Protein AF-A0AAV5AZR7-F1 (afdb_monomer)

pLDDT: mean 84.51, std 13.89, range [39.22, 94.69]

Mean predicted aligned error: 6.8 Å

Structure (mmCIF, N/CA/C/O backbone):
data_AF-A0AAV5AZR7-F1
#
_entry.id   AF-A0AAV5AZR7-F1
#
loop_
_atom_site.group_PDB
_atom_site.id
_atom_site.type_symbol
_atom_site.label_atom_id
_atom_site.label_alt_id
_atom_site.label_comp_id
_atom_site.label_asym_id
_atom_site.label_entity_id
_atom_site.label_seq_id
_atom_site.pdbx_PDB_ins_code
_atom_site.Cartn_x
_atom_site.Cartn_y
_atom_site.Cartn_z
_atom_site.occupancy
_atom_site.B_iso_or_equiv
_atom_site.auth_seq_id
_atom_site.auth_comp_id
_atom_site.auth_asym_id
_atom_site.auth_atom_id
_atom_site.pdbx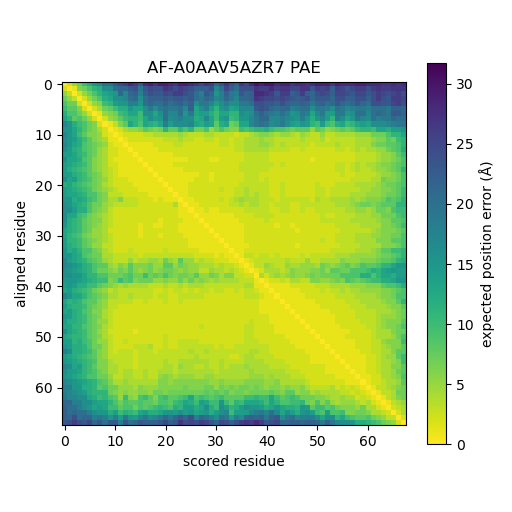_PDB_model_num
ATOM 1 N N . MET A 1 1 ? 14.771 -29.709 6.765 1.00 39.22 1 MET A N 1
ATOM 2 C CA . MET A 1 1 ? 14.307 -28.332 6.467 1.00 39.22 1 MET A CA 1
ATOM 3 C C . MET A 1 1 ? 13.113 -28.006 7.353 1.00 39.22 1 MET A C 1
ATOM 5 O O . MET A 1 1 ? 12.011 -28.459 7.069 1.00 39.22 1 MET A O 1
ATOM 9 N N . CYS A 1 2 ? 13.315 -27.256 8.437 1.00 46.75 2 CYS A N 1
ATOM 10 C CA . CYS A 1 2 ? 12.203 -26.754 9.242 1.00 46.75 2 CYS A CA 1
ATOM 11 C C . CYS A 1 2 ? 11.445 -25.699 8.426 1.00 46.75 2 CYS A C 1
ATOM 13 O O . CYS A 1 2 ? 11.937 -24.589 8.231 1.00 46.75 2 CYS A O 1
ATOM 15 N N . LYS A 1 3 ? 10.260 -26.052 7.916 1.00 58.16 3 LYS A N 1
ATOM 16 C CA . LYS A 1 3 ? 9.288 -25.100 7.362 1.00 58.16 3 LYS A CA 1
ATOM 17 C C . LYS A 1 3 ? 8.721 -24.297 8.534 1.00 58.16 3 LYS A C 1
ATOM 19 O O . LYS A 1 3 ? 7.626 -24.558 9.019 1.00 58.16 3 LYS A O 1
ATOM 24 N N . SER A 1 4 ? 9.490 -23.337 9.039 1.00 58.06 4 SER A N 1
ATOM 25 C CA . SER A 1 4 ? 8.940 -22.287 9.884 1.00 58.06 4 SER A CA 1
ATOM 26 C C . SER A 1 4 ? 7.890 -21.569 9.040 1.00 58.06 4 SER A C 1
ATOM 28 O O . SER A 1 4 ? 8.216 -20.959 8.022 1.00 58.06 4 SER A O 1
ATOM 30 N N . ASN A 1 5 ? 6.615 -21.739 9.401 1.00 56.25 5 ASN A N 1
ATOM 31 C CA . ASN A 1 5 ? 5.479 -21.068 8.779 1.00 56.25 5 ASN A CA 1
ATOM 32 C C . ASN A 1 5 ? 5.741 -19.559 8.806 1.00 56.25 5 ASN A C 1
ATOM 34 O O . ASN A 1 5 ? 5.471 -18.885 9.801 1.00 56.25 5 ASN A O 1
ATOM 38 N N . LYS A 1 6 ? 6.326 -19.022 7.729 1.00 60.94 6 LYS A N 1
ATOM 39 C CA . LYS A 1 6 ? 6.567 -17.590 7.581 1.00 60.94 6 LYS A CA 1
ATOM 40 C C . LYS A 1 6 ? 5.192 -16.955 7.465 1.00 60.94 6 LYS A C 1
ATOM 42 O O . LYS A 1 6 ? 4.593 -16.974 6.396 1.00 60.94 6 LYS A O 1
ATOM 47 N N . LYS A 1 7 ? 4.658 -16.445 8.578 1.00 58.34 7 LYS A N 1
ATOM 48 C CA . LYS A 1 7 ? 3.408 -15.682 8.579 1.00 58.34 7 LYS A CA 1
ATOM 49 C C . LYS A 1 7 ? 3.564 -14.551 7.561 1.00 58.34 7 LYS A C 1
ATOM 51 O O . LYS A 1 7 ? 4.282 -13.585 7.798 1.00 58.34 7 LYS A O 1
ATOM 56 N N . HIS A 1 8 ? 2.884 -14.672 6.423 1.00 57.16 8 HIS A N 1
ATOM 57 C CA . HIS A 1 8 ? 2.880 -13.695 5.330 1.00 57.16 8 HIS A CA 1
ATOM 58 C C . HIS A 1 8 ? 2.065 -12.425 5.670 1.00 57.16 8 HIS A C 1
ATOM 60 O O . HIS A 1 8 ? 1.623 -11.710 4.774 1.00 57.16 8 HIS A O 1
ATOM 66 N N . ASN A 1 9 ? 1.899 -12.111 6.961 1.00 62.22 9 ASN A N 1
ATOM 67 C CA . ASN A 1 9 ? 1.073 -11.014 7.477 1.00 62.22 9 ASN A CA 1
ATOM 68 C C . ASN A 1 9 ? 1.877 -9.725 7.715 1.00 62.22 9 ASN A C 1
ATOM 70 O O . ASN A 1 9 ? 1.522 -8.925 8.571 1.00 62.22 9 ASN A O 1
ATOM 74 N N . LYS A 1 10 ? 2.975 -9.505 6.980 1.00 78.19 10 LYS A N 1
ATOM 75 C CA . LYS A 1 10 ? 3.791 -8.288 7.145 1.00 78.19 10 LYS A CA 1
ATOM 76 C C . LYS A 1 10 ? 3.047 -7.012 6.718 1.00 78.19 10 LYS A C 1
ATOM 78 O O . LYS A 1 10 ? 3.369 -5.931 7.195 1.00 78.19 10 LYS A O 1
ATOM 83 N N . TYR A 1 11 ? 2.071 -7.135 5.820 1.00 86.88 11 TYR A N 1
ATOM 84 C CA . TYR A 1 11 ? 1.374 -6.001 5.215 1.00 86.88 11 TYR A CA 1
ATOM 85 C C . TYR A 1 11 ? -0.137 -6.100 5.425 1.00 86.88 11 TYR A C 1
ATOM 87 O O . TYR A 1 11 ? -0.693 -7.199 5.471 1.00 86.88 11 TYR A O 1
ATOM 95 N N . ASN A 1 12 ? -0.790 -4.942 5.524 1.00 89.62 12 ASN A N 1
ATOM 96 C CA . ASN A 1 12 ? -2.232 -4.811 5.677 1.00 89.62 12 ASN A CA 1
ATOM 97 C C . ASN A 1 12 ? -2.922 -5.336 4.401 1.00 89.62 12 ASN A C 1
ATOM 99 O O . ASN A 1 12 ? -2.815 -4.739 3.330 1.00 89.62 12 ASN A O 1
ATOM 103 N N . ALA A 1 13 ? -3.581 -6.494 4.512 1.00 89.25 13 ALA A N 1
ATOM 104 C CA . ALA A 1 13 ? -4.194 -7.190 3.383 1.00 89.25 13 ALA A CA 1
ATOM 105 C C . ALA A 1 13 ? -5.250 -6.354 2.630 1.00 89.25 13 ALA A C 1
ATOM 107 O O . ALA A 1 13 ? -5.154 -6.301 1.401 1.00 89.25 13 ALA A O 1
ATOM 108 N N . PRO A 1 14 ? -6.210 -5.671 3.295 1.00 90.31 14 PRO A N 1
ATOM 109 C CA . PRO A 1 14 ? -7.171 -4.842 2.573 1.00 90.31 14 PRO A CA 1
ATOM 110 C C . PRO A 1 14 ? -6.506 -3.678 1.829 1.00 90.31 14 PRO A C 1
ATOM 112 O O . PRO A 1 14 ? -6.853 -3.439 0.674 1.00 90.31 14 PRO A O 1
ATOM 115 N N . ALA A 1 15 ? -5.497 -3.025 2.419 1.00 91.94 15 ALA A N 1
ATOM 116 C CA . ALA A 1 15 ? -4.747 -1.969 1.733 1.00 91.94 15 ALA A CA 1
ATOM 117 C C . ALA A 1 15 ? -4.003 -2.499 0.491 1.00 91.94 15 ALA A C 1
ATOM 119 O O . ALA A 1 15 ? -4.063 -1.898 -0.580 1.00 91.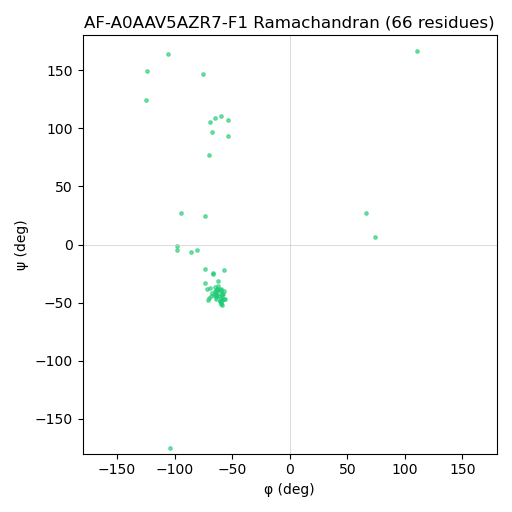94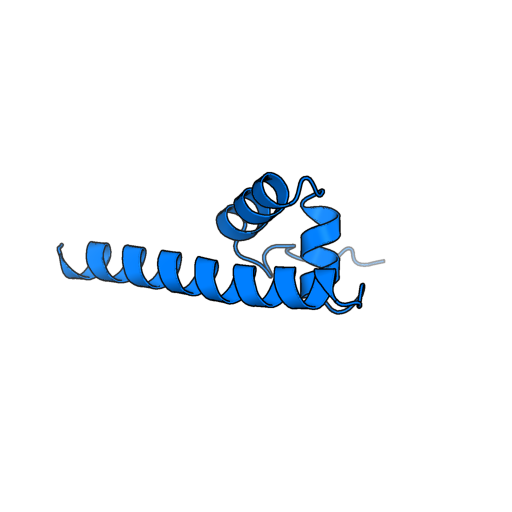 15 ALA A O 1
ATOM 120 N N . VAL A 1 16 ? -3.348 -3.663 0.595 1.00 93.12 16 VAL A N 1
ATOM 121 C CA . VAL A 1 16 ? -2.659 -4.294 -0.548 1.00 93.12 16 VAL A CA 1
ATOM 122 C C . VAL A 1 16 ? -3.635 -4.628 -1.677 1.00 93.12 16 VAL A C 1
ATOM 124 O O . VAL A 1 16 ? -3.321 -4.374 -2.839 1.00 93.12 16 VAL A O 1
ATOM 127 N N . ASN A 1 17 ? -4.802 -5.190 -1.356 1.00 92.81 17 ASN A N 1
ATOM 128 C CA 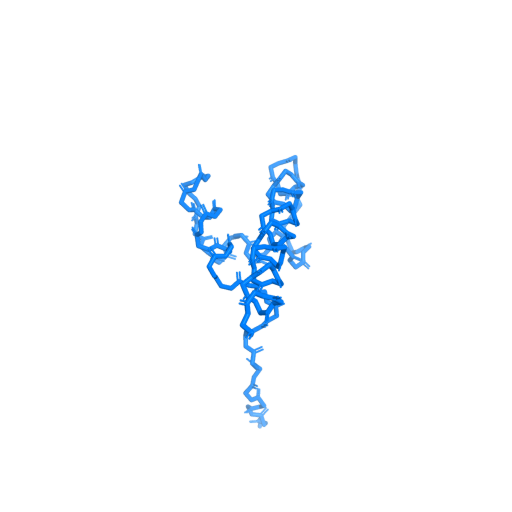. ASN A 1 17 ? -5.796 -5.569 -2.361 1.00 92.81 17 ASN A CA 1
ATOM 129 C C . ASN A 1 17 ? -6.398 -4.341 -3.056 1.00 92.81 17 ASN A C 1
ATOM 131 O O . ASN A 1 17 ? -6.501 -4.324 -4.279 1.00 92.81 17 ASN A O 1
ATOM 135 N N . LYS A 1 18 ? -6.707 -3.278 -2.307 1.00 93.38 18 LYS A N 1
ATOM 136 C CA . LYS A 1 18 ? -7.226 -2.032 -2.889 1.00 93.38 18 LYS A CA 1
ATOM 137 C C . LYS A 1 18 ? -6.229 -1.355 -3.823 1.00 93.38 18 LYS A C 1
ATOM 139 O O . LYS A 1 18 ? -6.611 -0.842 -4.870 1.00 93.38 18 LYS A O 1
ATOM 144 N N . ILE A 1 19 ? -4.946 -1.385 -3.481 1.00 94.31 19 ILE A N 1
ATOM 145 C CA . ILE A 1 19 ? -3.895 -0.832 -4.342 1.00 94.31 19 ILE A CA 1
ATOM 146 C C . ILE A 1 19 ? -3.661 -1.708 -5.569 1.00 94.31 19 ILE A C 1
ATOM 148 O O . ILE A 1 19 ? -3.463 -1.187 -6.664 1.00 94.31 19 ILE A O 1
ATOM 152 N N . ALA A 1 20 ? -3.729 -3.029 -5.409 1.00 94.69 20 ALA A N 1
ATOM 153 C CA . ALA A 1 20 ? -3.687 -3.963 -6.526 1.00 94.69 20 ALA A CA 1
ATOM 154 C C . ALA A 1 20 ? -4.809 -3.666 -7.541 1.00 94.69 20 ALA A C 1
ATOM 156 O O . ALA A 1 20 ? -4.524 -3.532 -8.729 1.00 94.69 20 ALA A O 1
ATOM 157 N N . GLU A 1 21 ? -6.042 -3.458 -7.065 1.00 94.38 21 GLU A N 1
ATOM 158 C CA . GLU A 1 21 ? -7.186 -3.028 -7.885 1.00 94.38 21 GLU A CA 1
ATOM 159 C C . GLU A 1 21 ? -6.935 -1.670 -8.561 1.00 94.38 21 GLU A C 1
ATOM 161 O O . GLU A 1 21 ? -7.104 -1.553 -9.772 1.00 94.38 21 GLU A O 1
ATOM 166 N N . LYS A 1 22 ? -6.479 -0.658 -7.806 1.00 93.00 22 LYS A N 1
ATOM 167 C CA . LYS A 1 22 ? -6.258 0.712 -8.308 1.00 93.00 22 LYS A CA 1
ATOM 168 C C . LYS A 1 22 ? -5.267 0.773 -9.471 1.00 93.00 22 LYS A C 1
ATOM 170 O O . LYS A 1 22 ? -5.481 1.519 -10.421 1.00 93.00 22 LYS A O 1
ATOM 175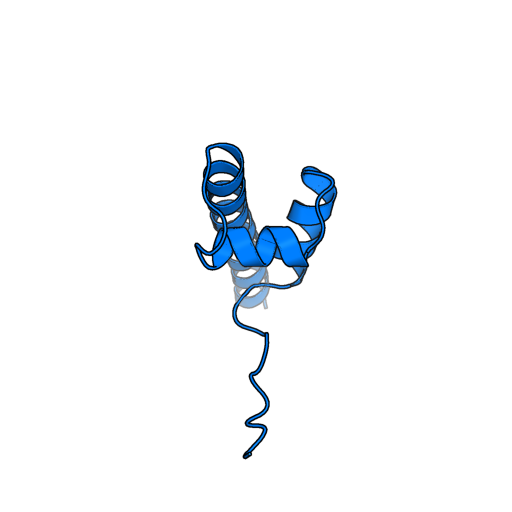 N N . TYR A 1 23 ? -4.173 0.022 -9.380 1.00 92.50 23 TYR A N 1
ATOM 176 C CA . TYR A 1 23 ? -3.104 0.042 -10.381 1.00 92.50 23 TYR A CA 1
ATOM 177 C C . TYR A 1 23 ? -3.186 -1.102 -11.401 1.00 92.50 23 TYR A C 1
ATOM 179 O O . TYR A 1 23 ? -2.337 -1.181 -12.287 1.00 92.50 23 TYR A O 1
ATOM 187 N N . GLY A 1 24 ? -4.166 -2.003 -11.279 1.00 93.94 24 GLY A N 1
ATOM 188 C CA . GLY A 1 24 ? -4.293 -3.169 -12.158 1.00 93.94 24 GLY A CA 1
ATOM 189 C C . GLY A 1 24 ? -3.157 -4.187 -12.001 1.00 93.94 24 GLY A C 1
ATOM 190 O O . GLY A 1 24 ? -2.827 -4.909 -12.941 1.00 93.94 24 GLY A O 1
ATOM 191 N N . TYR A 1 25 ? -2.529 -4.249 -10.824 1.00 93.94 25 TYR A N 1
ATOM 192 C CA . TYR A 1 25 ? -1.433 -5.175 -10.539 1.00 93.94 25 TYR A CA 1
ATOM 193 C C . TYR A 1 25 ? -1.872 -6.326 -9.642 1.00 93.94 25 TYR A C 1
ATOM 195 O O . TYR A 1 25 ? -2.875 -6.273 -8.943 1.00 93.94 25 TYR A O 1
ATOM 203 N N . THR A 1 26 ? -1.062 -7.382 -9.591 1.00 94.56 26 THR A N 1
ATOM 204 C CA . THR A 1 26 ? -1.293 -8.471 -8.638 1.00 94.56 26 THR A CA 1
ATOM 205 C C . THR A 1 26 ? -0.882 -8.058 -7.224 1.00 94.56 26 THR A C 1
ATOM 207 O O . THR A 1 26 ? 0.144 -7.404 -7.023 1.00 94.56 26 THR A O 1
ATOM 210 N N . ALA A 1 27 ? -1.588 -8.556 -6.206 1.00 92.75 27 ALA A N 1
ATOM 211 C CA . ALA A 1 27 ? -1.195 -8.374 -4.803 1.00 92.75 27 ALA A CA 1
ATOM 212 C C . ALA A 1 27 ? 0.228 -8.897 -4.497 1.00 92.75 27 ALA A C 1
ATOM 214 O O . ALA A 1 27 ? 0.855 -8.491 -3.517 1.00 92.75 27 ALA A O 1
ATOM 215 N N . ARG A 1 28 ? 0.755 -9.818 -5.318 1.00 92.56 28 ARG A N 1
ATOM 216 C CA . ARG A 1 28 ? 2.151 -10.276 -5.249 1.00 92.56 28 ARG A CA 1
ATOM 217 C C . ARG A 1 28 ? 3.121 -9.184 -5.698 1.00 92.56 28 ARG A C 1
ATOM 219 O O . ARG A 1 28 ? 4.117 -8.965 -5.017 1.00 92.56 28 ARG A O 1
ATOM 226 N N . TYR A 1 29 ? 2.834 -8.517 -6.816 1.00 92.94 29 TYR A N 1
ATOM 227 C CA . TYR A 1 29 ? 3.645 -7.408 -7.318 1.00 92.94 29 TYR A CA 1
ATOM 228 C C . TYR A 1 29 ? 3.694 -6.264 -6.302 1.00 92.94 29 TYR A C 1
ATOM 230 O O . TYR A 1 29 ? 4.782 -5.851 -5.914 1.00 92.94 29 TYR A O 1
ATOM 238 N N . ILE A 1 30 ? 2.536 -5.858 -5.769 1.00 93.62 30 ILE A N 1
ATOM 239 C CA . ILE A 1 30 ? 2.454 -4.814 -4.736 1.00 93.62 30 ILE A CA 1
ATOM 240 C C . ILE A 1 30 ? 3.320 -5.174 -3.523 1.00 93.62 30 ILE A C 1
ATOM 242 O O . ILE A 1 30 ? 4.137 -4.374 -3.079 1.00 93.62 30 ILE A O 1
ATOM 246 N N . ARG A 1 31 ? 3.231 -6.414 -3.028 1.00 92.44 31 ARG A N 1
ATOM 247 C CA . ARG A 1 31 ? 4.071 -6.880 -1.911 1.00 92.44 31 ARG A CA 1
ATOM 248 C C . ARG A 1 31 ? 5.568 -6.867 -2.217 1.00 92.44 31 ARG A C 1
ATOM 250 O O . ARG A 1 31 ? 6.348 -6.644 -1.299 1.00 92.44 31 ARG A O 1
ATOM 257 N N . GLN A 1 32 ? 5.969 -7.088 -3.466 1.00 92.06 32 GLN A N 1
ATOM 258 C CA . GLN A 1 32 ? 7.372 -6.990 -3.878 1.00 92.06 32 GLN A CA 1
ATOM 259 C C . GLN A 1 32 ? 7.865 -5.542 -3.969 1.00 92.06 32 GLN A C 1
ATOM 261 O O . GLN A 1 32 ? 9.028 -5.287 -3.660 1.00 92.06 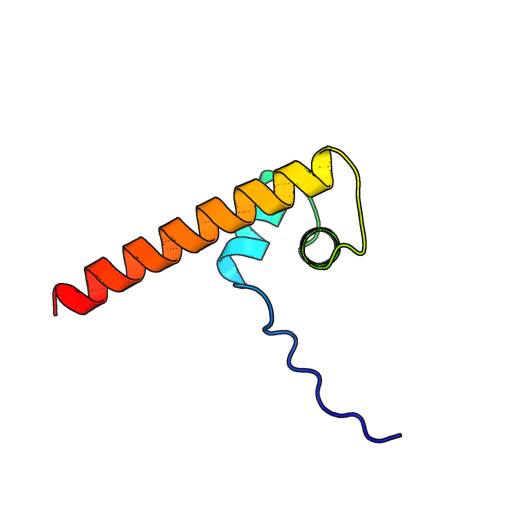32 GLN A O 1
ATOM 266 N N . CYS A 1 33 ? 6.998 -4.599 -4.348 1.00 93.25 33 CYS A N 1
ATOM 267 C CA . CYS A 1 33 ? 7.293 -3.168 -4.245 1.00 93.25 33 CYS A CA 1
ATOM 268 C C . CYS A 1 33 ? 7.473 -2.770 -2.772 1.00 93.25 33 CYS A C 1
ATOM 270 O O . CYS A 1 33 ? 8.479 -2.171 -2.409 1.00 93.25 33 CYS A O 1
ATOM 272 N N . LEU A 1 34 ? 6.564 -3.212 -1.895 1.00 91.38 34 LEU A N 1
ATOM 273 C CA . LEU A 1 34 ? 6.630 -2.947 -0.452 1.00 91.38 34 LEU A CA 1
ATOM 274 C C . LEU A 1 34 ? 7.808 -3.629 0.258 1.00 91.38 34 LEU A C 1
ATOM 276 O O . LEU A 1 34 ? 8.211 -3.195 1.338 1.00 91.38 34 LEU A O 1
ATOM 280 N N . SER A 1 35 ? 8.337 -4.727 -0.285 1.00 90.31 35 SER A N 1
ATOM 281 C CA . SER A 1 35 ? 9.529 -5.390 0.254 1.00 90.31 35 SER A CA 1
ATOM 282 C C . SER A 1 35 ? 10.837 -4.792 -0.258 1.00 90.31 35 SER A C 1
ATOM 284 O O . SER A 1 35 ? 11.892 -5.223 0.198 1.00 90.31 35 SER A O 1
ATOM 286 N N . GLY A 1 36 ? 10.786 -3.853 -1.210 1.00 87.44 36 GLY A N 1
ATOM 287 C CA . GLY A 1 36 ? 11.965 -3.315 -1.892 1.00 87.44 36 GLY A CA 1
ATOM 288 C C . GLY A 1 36 ? 12.583 -4.275 -2.914 1.00 87.44 36 GLY A C 1
ATOM 289 O O . GLY A 1 36 ? 13.632 -3.985 -3.476 1.00 87.44 36 GLY A O 1
ATOM 290 N N . SER A 1 37 ? 11.944 -5.41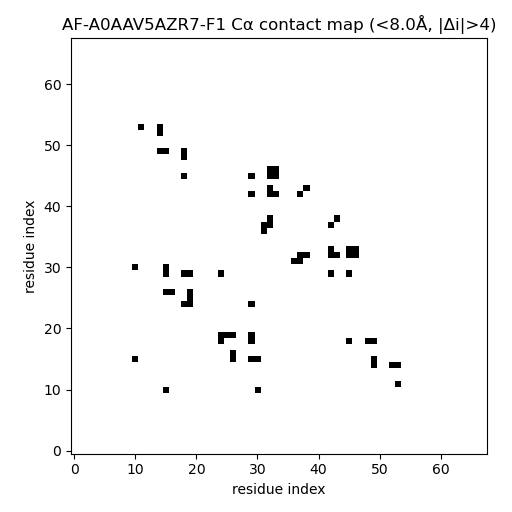9 -3.190 1.00 87.50 37 SER A N 1
ATOM 291 C CA . SER A 1 37 ? 12.424 -6.378 -4.196 1.00 87.50 37 SER A CA 1
ATOM 292 C C . SER A 1 37 ? 12.201 -5.887 -5.628 1.00 87.50 37 SER A C 1
ATOM 294 O O . SER A 1 37 ? 12.849 -6.379 -6.548 1.00 87.50 37 SER A O 1
ATOM 296 N N . ARG A 1 38 ? 11.270 -4.947 -5.831 1.00 83.75 38 ARG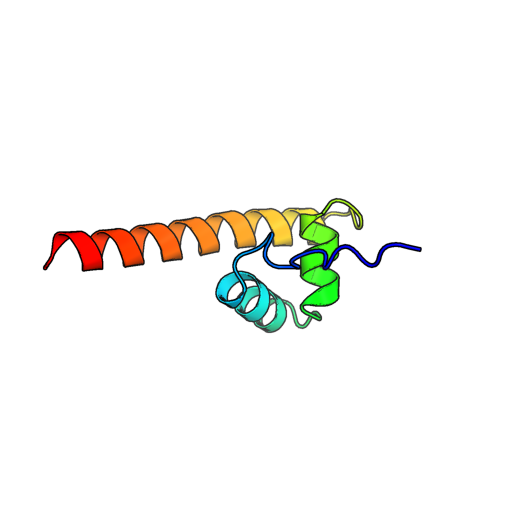 A N 1
ATOM 297 C CA . ARG A 1 38 ? 11.046 -4.259 -7.106 1.00 83.75 38 ARG A CA 1
ATOM 298 C C . ARG A 1 38 ? 11.123 -2.752 -6.902 1.00 83.75 38 ARG A C 1
ATOM 300 O O . ARG A 1 38 ? 10.394 -2.215 -6.075 1.00 83.75 38 ARG A O 1
ATOM 307 N N . GLY A 1 39 ? 12.005 -2.107 -7.663 1.00 85.75 39 GLY A N 1
ATOM 308 C CA . GLY A 1 39 ? 12.187 -0.656 -7.688 1.00 85.75 39 GLY A CA 1
ATOM 309 C C . GLY A 1 39 ? 11.575 0.001 -8.927 1.00 85.75 39 GLY A C 1
ATOM 310 O O . GLY A 1 39 ? 10.926 -0.654 -9.743 1.00 85.75 39 GLY A O 1
ATOM 311 N N . GLY A 1 40 ? 11.799 1.309 -9.061 1.00 90.00 40 GLY A N 1
ATOM 312 C CA . GLY A 1 40 ? 11.309 2.137 -10.166 1.00 90.00 40 GLY A CA 1
ATOM 313 C C . GLY A 1 40 ? 10.221 3.125 -9.744 1.00 90.00 40 GLY A C 1
ATOM 314 O O . GLY A 1 40 ? 9.645 3.014 -8.663 1.00 90.00 40 GLY A O 1
ATOM 315 N N . VAL A 1 41 ? 9.921 4.088 -10.620 1.00 91.06 41 VAL A N 1
ATOM 316 C CA . VAL A 1 41 ? 9.004 5.210 -10.330 1.00 91.06 41 VAL A CA 1
ATOM 317 C C . VAL A 1 41 ? 7.617 4.721 -9.897 1.00 91.06 41 VAL A C 1
ATOM 319 O O . VAL A 1 41 ? 7.038 5.241 -8.948 1.00 91.06 41 VAL A O 1
ATOM 322 N N . MET A 1 42 ? 7.104 3.667 -10.541 1.00 90.12 42 MET A N 1
ATOM 323 C CA . MET A 1 42 ? 5.816 3.077 -10.167 1.00 90.12 42 MET A CA 1
ATOM 324 C C . MET A 1 42 ? 5.851 2.364 -8.818 1.00 90.12 42 MET A C 1
ATOM 326 O O . MET A 1 42 ? 4.882 2.446 -8.072 1.00 90.12 42 MET A O 1
ATOM 330 N N . ALA A 1 43 ? 6.951 1.686 -8.484 1.00 91.88 43 ALA A N 1
ATOM 331 C CA . ALA A 1 43 ? 7.080 1.019 -7.194 1.00 91.88 43 ALA A CA 1
ATOM 332 C C . ALA A 1 43 ? 7.095 2.037 -6.045 1.00 91.88 43 ALA A C 1
ATOM 334 O O . ALA A 1 43 ? 6.431 1.810 -5.039 1.00 91.88 43 ALA A O 1
ATOM 335 N N . VAL A 1 44 ? 7.781 3.173 -6.229 1.00 93.12 44 VAL A N 1
ATOM 336 C CA . VAL A 1 44 ? 7.805 4.283 -5.259 1.00 93.12 44 VAL A CA 1
ATOM 337 C C . VAL A 1 44 ? 6.393 4.817 -5.013 1.00 93.12 44 VAL A C 1
ATOM 339 O O . VAL A 1 44 ? 5.942 4.816 -3.871 1.00 93.12 44 VAL A O 1
ATOM 342 N N . ARG A 1 45 ? 5.651 5.142 -6.081 1.00 93.88 45 ARG A N 1
ATOM 343 C CA . ARG A 1 45 ? 4.254 5.607 -5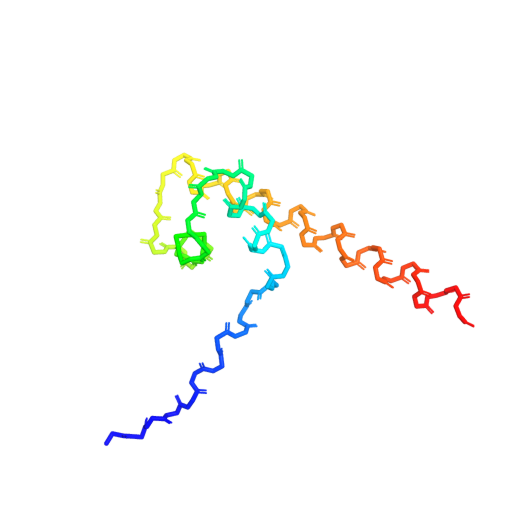.971 1.00 93.88 45 ARG A CA 1
ATOM 344 C C . ARG A 1 45 ? 3.349 4.596 -5.266 1.00 93.88 45 ARG A C 1
ATOM 346 O O . ARG A 1 45 ? 2.556 4.968 -4.413 1.00 93.88 45 ARG A O 1
ATOM 353 N N . VAL A 1 46 ? 3.490 3.307 -5.585 1.00 94.56 46 VAL A N 1
ATOM 354 C CA . VAL A 1 46 ? 2.732 2.225 -4.930 1.00 94.56 46 VAL A CA 1
ATOM 355 C C . VAL A 1 46 ? 3.010 2.172 -3.426 1.00 94.56 46 VAL A C 1
ATOM 357 O O . VAL A 1 46 ? 2.091 1.925 -2.644 1.00 94.56 46 VAL A O 1
ATOM 360 N N . VAL A 1 47 ? 4.263 2.379 -3.009 1.00 93.88 47 VAL A N 1
ATOM 361 C CA . VAL A 1 47 ? 4.633 2.390 -1.587 1.00 93.88 47 VAL A CA 1
ATOM 362 C C . VAL A 1 47 ? 4.046 3.610 -0.878 1.00 93.88 47 VAL A C 1
ATOM 364 O O . VAL A 1 47 ? 3.481 3.454 0.205 1.00 93.88 47 VAL A O 1
ATOM 367 N N . GLU A 1 48 ? 4.129 4.794 -1.484 1.00 94.38 48 GLU A N 1
ATOM 368 C CA . GLU A 1 48 ? 3.552 6.031 -0.939 1.00 94.38 48 GLU A CA 1
ATOM 369 C C . GLU A 1 48 ? 2.034 5.909 -0.750 1.00 94.38 48 GLU A C 1
ATOM 371 O O . GLU A 1 48 ? 1.526 6.110 0.357 1.00 94.38 48 GLU A O 1
ATOM 376 N N . ASP A 1 49 ? 1.324 5.464 -1.788 1.00 93.94 49 ASP A N 1
ATOM 377 C CA . ASP A 1 49 ? -0.123 5.237 -1.744 1.00 93.94 49 ASP A CA 1
ATOM 378 C C . ASP A 1 49 ? -0.511 4.196 -0.683 1.00 93.94 49 ASP A C 1
ATOM 380 O O . ASP A 1 49 ? -1.518 4.351 0.013 1.00 93.94 49 ASP A O 1
ATOM 384 N N . TYR A 1 50 ? 0.295 3.142 -0.515 1.00 94.50 50 TYR A N 1
ATOM 385 C CA . TYR A 1 50 ? 0.076 2.136 0.527 1.00 94.50 50 TYR A CA 1
ATOM 386 C C . TYR A 1 50 ? 0.199 2.709 1.928 1.00 94.50 50 TYR A C 1
ATOM 388 O O . TYR A 1 50 ? -0.628 2.394 2.786 1.00 94.50 50 TYR A O 1
ATOM 396 N N . ILE A 1 51 ? 1.201 3.549 2.170 1.00 93.31 51 ILE A N 1
ATOM 397 C CA . ILE A 1 51 ? 1.391 4.182 3.475 1.00 93.31 51 ILE A CA 1
ATOM 398 C C . ILE A 1 51 ? 0.209 5.103 3.788 1.00 93.31 51 ILE A C 1
ATOM 400 O O . ILE A 1 51 ? -0.337 5.030 4.890 1.00 93.31 51 ILE A O 1
ATOM 404 N N . LEU A 1 52 ? -0.231 5.913 2.820 1.00 93.94 52 LEU A N 1
ATOM 405 C CA . LEU A 1 52 ? -1.394 6.789 2.980 1.00 93.94 52 LEU A CA 1
ATOM 406 C C . LEU A 1 52 ? -2.658 5.990 3.312 1.00 93.94 52 LEU A C 1
ATOM 408 O O . LEU A 1 52 ? -3.293 6.239 4.337 1.00 93.94 52 LEU A O 1
ATOM 412 N N . MET A 1 53 ? -2.963 4.967 2.514 1.00 91.75 53 MET A N 1
ATOM 413 C CA . MET A 1 53 ? -4.157 4.141 2.701 1.00 91.75 53 MET A CA 1
ATOM 414 C C . MET A 1 53 ? -4.129 3.372 4.027 1.00 91.75 53 MET A C 1
ATOM 416 O O . MET A 1 53 ? -5.141 3.285 4.723 1.00 91.75 53 MET A O 1
ATOM 420 N N . LYS A 1 54 ? -2.964 2.843 4.419 1.00 92.62 54 LYS A N 1
ATOM 421 C CA . LYS A 1 54 ? -2.780 2.194 5.722 1.00 92.62 54 LYS A CA 1
ATOM 422 C C . LYS A 1 54 ? -3.106 3.167 6.862 1.00 92.62 54 LYS A C 1
ATOM 424 O O . LYS A 1 54 ? -3.867 2.810 7.759 1.00 92.62 54 LYS A O 1
ATOM 429 N N . ASN A 1 55 ? -2.568 4.384 6.806 1.00 91.38 55 ASN A N 1
ATOM 430 C CA . ASN A 1 55 ? -2.786 5.397 7.836 1.00 91.38 55 ASN A CA 1
ATOM 431 C C . ASN A 1 55 ? -4.256 5.836 7.910 1.00 91.38 55 ASN A C 1
ATOM 433 O O . ASN A 1 55 ? -4.769 6.096 8.997 1.00 91.38 55 ASN A O 1
ATOM 437 N N . GLU A 1 56 ? -4.952 5.925 6.776 1.00 90.38 56 GLU A N 1
ATOM 438 C CA . GLU A 1 56 ? -6.386 6.233 6.740 1.00 90.38 56 GLU A CA 1
ATOM 439 C C . GLU A 1 56 ? -7.230 5.129 7.375 1.00 90.38 56 GLU A C 1
ATOM 441 O O . GLU A 1 56 ? -8.116 5.427 8.181 1.00 90.38 56 GLU A O 1
ATOM 446 N N . ILE A 1 57 ? -6.919 3.865 7.073 1.00 88.50 57 ILE A N 1
ATOM 447 C CA . ILE A 1 57 ? -7.575 2.710 7.695 1.00 88.50 57 ILE A CA 1
ATOM 448 C C . ILE A 1 57 ? -7.349 2.736 9.208 1.00 88.50 57 ILE A C 1
ATOM 450 O O . ILE A 1 57 ? -8.310 2.637 9.968 1.00 88.50 57 ILE A O 1
ATOM 454 N N . GLU A 1 58 ? -6.110 2.936 9.659 1.00 87.88 58 GLU A N 1
ATOM 455 C CA . GLU A 1 58 ? -5.787 3.016 11.088 1.00 87.88 58 GLU A CA 1
ATOM 456 C C . GLU A 1 58 ? -6.549 4.168 11.767 1.00 87.88 58 GLU A C 1
ATOM 458 O O . GLU A 1 58 ? -7.219 3.956 12.782 1.00 87.88 58 GLU A O 1
ATOM 463 N N . LYS A 1 59 ? -6.570 5.364 11.167 1.00 89.38 59 LYS A N 1
ATOM 464 C CA . LYS A 1 59 ? -7.356 6.506 11.672 1.00 89.38 59 LYS A CA 1
ATOM 465 C C . LYS A 1 59 ? -8.852 6.198 11.759 1.00 89.38 59 LYS A C 1
ATOM 467 O O . LYS A 1 59 ? -9.487 6.568 12.747 1.00 89.38 59 LYS A O 1
ATOM 472 N N . ALA A 1 60 ? -9.424 5.546 10.749 1.00 87.88 60 ALA A N 1
ATOM 473 C CA . ALA A 1 60 ? -10.832 5.159 10.756 1.00 87.88 60 ALA A CA 1
ATOM 474 C C . ALA A 1 60 ? -11.125 4.151 11.878 1.00 87.88 60 ALA A C 1
ATOM 476 O O . ALA A 1 60 ? -12.094 4.326 12.615 1.00 87.88 60 ALA A O 1
ATOM 477 N N . THR A 1 61 ? -10.253 3.155 12.068 1.00 86.06 61 THR A N 1
ATOM 478 C CA . THR A 1 61 ? -10.403 2.167 13.148 1.00 86.06 61 THR A CA 1
ATOM 479 C C . THR A 1 61 ? -10.307 2.799 14.537 1.00 86.06 61 THR A C 1
ATOM 481 O O . THR A 1 61 ? -11.164 2.536 15.376 1.00 86.06 61 THR A O 1
ATOM 484 N N . HIS A 1 62 ? -9.356 3.709 14.772 1.00 82.06 62 HIS A N 1
ATOM 485 C CA . HIS A 1 62 ? -9.233 4.414 16.053 1.00 82.06 62 HIS A CA 1
ATOM 486 C C . HIS A 1 62 ? -10.456 5.280 16.382 1.00 82.06 62 HIS A C 1
ATOM 488 O O . HIS A 1 62 ? -10.888 5.319 17.532 1.00 82.06 62 HIS A O 1
ATOM 494 N N . LYS A 1 63 ? -11.051 5.949 15.385 1.00 81.81 63 LYS A N 1
ATOM 495 C CA . LYS A 1 63 ? -12.288 6.725 15.584 1.00 81.81 63 LYS A CA 1
ATOM 496 C C . LYS A 1 63 ? -13.465 5.853 16.013 1.00 81.81 63 LYS A C 1
ATOM 498 O O . LYS A 1 63 ? -14.297 6.318 16.781 1.00 81.81 63 LYS A O 1
ATOM 503 N N . ILE A 1 64 ? -13.544 4.623 15.505 1.00 79.50 64 ILE A N 1
ATOM 504 C CA . ILE A 1 64 ? -14.601 3.676 15.872 1.00 79.50 64 ILE A CA 1
ATOM 505 C C . ILE A 1 64 ? -14.390 3.193 17.307 1.00 79.50 64 ILE A C 1
ATOM 507 O O . ILE A 1 64 ? -15.325 3.250 18.094 1.00 79.50 64 ILE A O 1
ATOM 511 N N . VAL A 1 65 ? -13.165 2.790 17.661 1.00 78.50 65 VAL A N 1
ATOM 512 C CA . VAL A 1 65 ? -12.838 2.289 19.008 1.00 78.50 65 VAL A CA 1
ATOM 513 C C . VAL A 1 65 ? -13.109 3.336 20.092 1.00 78.50 65 VAL A C 1
ATOM 515 O O . VAL A 1 65 ? -13.639 2.988 21.134 1.00 78.50 65 VAL A O 1
ATOM 518 N N . ASN A 1 66 ? -12.817 4.614 19.837 1.00 69.69 66 ASN A N 1
ATOM 519 C CA . ASN A 1 66 ? -13.024 5.690 20.817 1.00 69.69 66 ASN A CA 1
ATOM 520 C C . ASN A 1 66 ? -14.474 6.205 20.901 1.00 69.69 66 ASN A C 1
ATOM 522 O O . ASN A 1 66 ? -14.751 7.105 21.691 1.00 69.69 66 ASN A O 1
ATOM 526 N N . LYS A 1 67 ? -15.378 5.718 20.041 1.00 61.12 67 LYS A N 1
ATOM 527 C CA . LYS A 1 67 ? -16.801 6.097 20.041 1.00 61.12 67 LYS A CA 1
ATOM 528 C C . LYS A 1 67 ? -17.680 5.069 20.774 1.00 61.12 67 LYS A C 1
ATOM 530 O O . LYS A 1 67 ? -18.882 5.297 20.892 1.00 61.12 67 LYS A O 1
ATOM 535 N N . VAL A 1 68 ? -17.091 3.958 21.218 1.00 49.88 68 VAL A N 1
ATOM 536 C CA . VAL A 1 68 ? -17.720 2.915 22.044 1.00 49.88 68 VAL A CA 1
ATOM 537 C C . VAL A 1 68 ? -17.418 3.202 23.506 1.00 49.88 68 VAL A C 1
ATOM 539 O O . VAL A 1 68 ? -18.368 3.108 24.309 1.00 49.88 68 VAL A O 1
#

Sequence (68 aa):
MCKSNKKHNKYNAPAVNKIAEKYGYTARYIRQCLSGSRGGVMAVRVVEDYILMKNEIEKATHKIVNKV

Solvent-accessible surface area (backbone atoms only — not comparable to full-atom values): 4101 Å² total; per-residue (Å²): 133,85,80,70,80,74,74,84,71,87,59,64,61,70,49,43,49,53,50,15,63,75,70,74,46,52,56,65,56,54,52,31,26,68,68,64,78,38,77,57,76,68,28,54,52,53,43,55,52,46,52,53,49,46,52,52,52,52,53,54,52,52,56,54,64,76,72,112

Secondary structure (DSSP, 8-state):
---------SS-HHHHHHHHHHHT--HHHHHHHHTTSS-SHHHHHHHHHHHHHHHHHHHHHHHHHTT-

Organism: NCBI:txid1004260

Nearest PDB structures (foldseek):
  4f2l-assembly1_A  TM=7.553E-01  e=4.091E-01  Rattus norvegicus
  5iso-assembly1_A  TM=8.014E-01  e=5.372E-01  Homo sapiens
  6b1u-assembly2_C  TM=7.515E-01  e=5.018E-01  Homo sapiens
  2ltu-assembly1_A  TM=7.524E-01  e=9.261E-01  Homo sapiens
  6he3-assembly1_A  TM=5.405E-01  e=7.644E+00  Pseudomonas aeruginosa

Foldseek 3Di:
DPPPPPPPPPADVVLLVVLCVVVVHDSVVLVCLVVVVDDDPVSVVSNVSSVVVVVVVVVVVVVVVVVD

Radius of gyration: 14.32 Å; Cα contacts (8 Å, |Δi|>4): 36; chains: 1; bounding box: 32×35×34 Å